Protein AF-A0AAD4XM62-F1 (afdb_monomer_lite)

InterPro domains:
  IPR032418 Ubiquitin-activating enzyme E1, FCCH domain [PF16190] (13-64)
  IPR042302 Ubiquitin-activating enzyme E1, FCCH domain superfamily [G3DSA:2.40.30.180] (3-65)

Organism: NCBI:txid357466

Foldseek 3Di:
DDKDWDDDPVDPPDPDPDPFDDFQTWIQDDDDDQQCVSRPRDTWTWDPGDPVDIDTPDDSVPGGD

Secondary structure (DSSP, 8-state):
-EEEEE--TT----TTS-----TT-EEEEES-SS-GGGGG---EEEES--SS--EESS--TT---

Sequence (65 aa):
MECSKKFDPCQKTHEDDGLEFQDKDLVVFSEVHGMTELNDGNPRKVKNAGPYSFELDVDTTNYGG

Structure (mmCIF, N/CA/C/O backbone):
data_AF-A0AAD4XM62-F1
#
_entry.id   AF-A0AAD4XM62-F1
#
loop_
_atom_site.group_PDB
_atom_site.id
_atom_site.type_symbol
_atom_site.label_atom_id
_atom_site.label_alt_id
_atom_site.label_comp_id
_atom_site.label_asym_id
_atom_site.label_entity_id
_atom_site.label_seq_id
_atom_site.pdbx_PDB_ins_code
_atom_site.Cartn_x
_atom_site.Cartn_y
_atom_site.Cartn_z
_atom_site.occupancy
_atom_site.B_iso_or_equiv
_atom_site.auth_seq_id
_atom_site.auth_comp_id
_atom_site.auth_asym_id
_atom_site.auth_atom_id
_atom_site.pdbx_PDB_model_num
ATOM 1 N N . MET A 1 1 ? 1.020 10.158 -1.182 1.00 66.00 1 MET A N 1
ATOM 2 C CA . MET A 1 1 ? 1.466 8.846 -0.683 1.00 66.00 1 MET A CA 1
ATOM 3 C C . MET A 1 1 ? 2.833 9.016 -0.068 1.00 66.00 1 MET A C 1
ATOM 5 O O . MET A 1 1 ? 3.833 9.047 -0.776 1.00 66.00 1 MET A O 1
ATOM 9 N N . GLU A 1 2 ? 2.841 9.178 1.245 1.00 75.00 2 GLU A N 1
ATOM 10 C CA . GLU A 1 2 ? 4.046 9.157 2.060 1.00 75.00 2 GLU A CA 1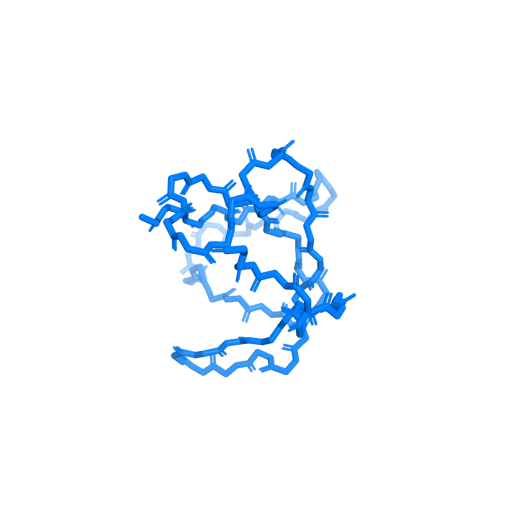
ATOM 11 C C . GLU A 1 2 ? 4.183 7.752 2.663 1.00 75.00 2 GLU A C 1
ATOM 13 O O . GLU A 1 2 ? 3.221 7.196 3.196 1.00 75.00 2 GLU A O 1
ATOM 18 N N . CYS A 1 3 ? 5.367 7.154 2.543 1.00 72.31 3 CYS A N 1
ATOM 19 C CA . CYS A 1 3 ? 5.701 5.874 3.159 1.00 72.31 3 CYS A CA 1
ATOM 20 C C . CYS A 1 3 ? 6.960 6.067 3.998 1.00 72.31 3 CYS A C 1
ATOM 22 O O . CYS A 1 3 ? 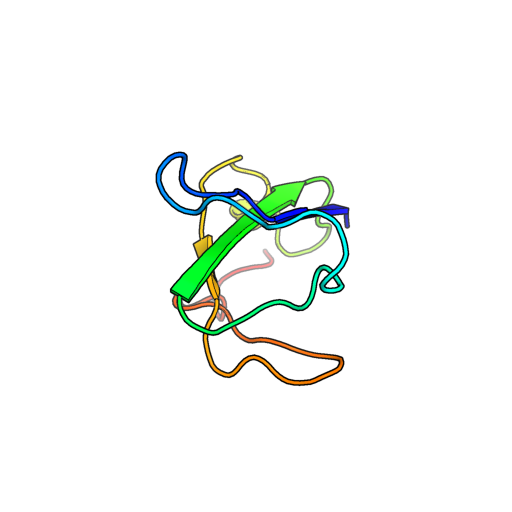8.010 6.426 3.468 1.00 72.31 3 CYS A O 1
ATOM 24 N N . SER A 1 4 ? 6.853 5.815 5.300 1.0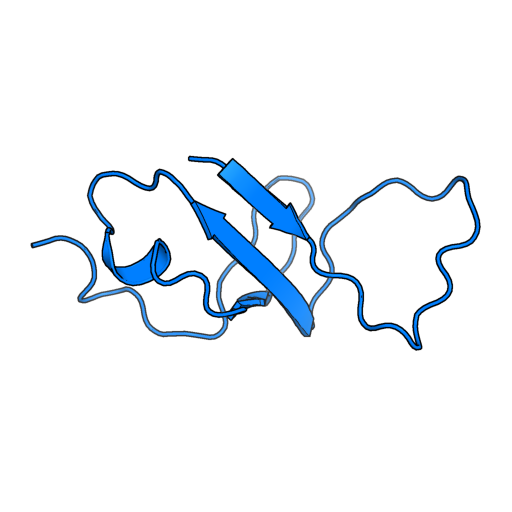0 76.69 4 SER A N 1
ATOM 25 C CA . SER A 1 4 ? 7.950 6.002 6.249 1.00 76.69 4 SER A CA 1
ATOM 26 C C . SER A 1 4 ? 8.387 4.666 6.843 1.00 76.69 4 SER A C 1
ATOM 28 O O . SER A 1 4 ? 7.564 3.923 7.387 1.00 76.69 4 SER A O 1
ATOM 30 N N . LYS A 1 5 ? 9.694 4.380 6.790 1.00 75.62 5 LYS A N 1
ATOM 31 C CA . LYS A 1 5 ? 10.301 3.228 7.472 1.00 75.62 5 LYS A CA 1
ATOM 32 C C . LYS A 1 5 ? 10.262 3.447 8.985 1.00 75.62 5 LYS A C 1
ATOM 34 O O . LYS A 1 5 ? 10.704 4.483 9.482 1.00 75.62 5 LYS A O 1
ATOM 39 N N . LYS A 1 6 ? 9.720 2.484 9.726 1.00 74.69 6 LYS A N 1
ATOM 40 C CA . LYS A 1 6 ? 9.779 2.443 11.187 1.00 74.69 6 LYS A CA 1
ATOM 41 C C . LYS A 1 6 ? 10.951 1.556 11.579 1.00 74.69 6 LYS A C 1
ATOM 43 O O . LYS A 1 6 ? 10.957 0.367 11.288 1.00 74.69 6 LYS A O 1
ATOM 48 N N . PHE A 1 7 ? 11.940 2.153 12.230 1.00 69.94 7 PHE A N 1
ATOM 49 C CA . PHE A 1 7 ? 13.062 1.413 12.784 1.00 69.94 7 PHE A CA 1
ATOM 50 C C . PHE A 1 7 ? 12.657 0.804 14.125 1.00 69.94 7 PHE A C 1
ATOM 52 O O . PHE A 1 7 ? 12.240 1.524 15.036 1.00 69.94 7 PHE A O 1
ATOM 59 N N . ASP A 1 8 ? 12.795 -0.513 14.254 1.00 62.31 8 ASP A N 1
ATOM 60 C CA . ASP A 1 8 ? 12.747 -1.172 15.552 1.00 62.31 8 ASP A CA 1
ATOM 61 C C . ASP A 1 8 ? 13.875 -0.622 16.444 1.00 62.31 8 ASP A C 1
ATOM 63 O O . ASP A 1 8 ? 15.027 -0.546 16.008 1.00 62.31 8 ASP A O 1
ATOM 67 N N . PRO A 1 9 ? 13.606 -0.273 17.716 1.00 56.50 9 PRO A N 1
ATOM 68 C CA . PRO A 1 9 ? 14.582 0.400 18.580 1.00 56.50 9 PRO A CA 1
ATOM 69 C C . PRO A 1 9 ? 15.834 -0.440 18.898 1.00 56.50 9 PRO A C 1
ATOM 71 O O . PRO A 1 9 ? 16.807 0.090 19.432 1.00 56.50 9 PRO A O 1
ATOM 74 N N . CYS A 1 10 ? 15.836 -1.741 18.580 1.00 53.47 10 CYS A N 1
ATOM 75 C CA . CYS A 1 10 ? 17.008 -2.608 18.728 1.00 53.47 10 CYS A CA 1
ATOM 76 C C . CYS A 1 10 ? 17.943 -2.578 17.500 1.00 53.47 10 CYS A C 1
ATOM 78 O O . CYS A 1 10 ? 19.114 -2.940 17.614 1.00 53.47 10 CYS A O 1
ATOM 80 N N . GLN A 1 11 ? 17.476 -2.107 16.339 1.00 53.72 11 GLN A N 1
ATOM 81 C CA . GLN A 1 11 ? 18.265 -2.073 15.111 1.00 53.72 11 GLN A CA 1
ATOM 82 C C . GLN A 1 11 ? 19.028 -0.745 15.041 1.00 53.72 11 GLN A C 1
ATOM 84 O O . GLN A 1 11 ? 18.563 0.258 14.509 1.00 53.72 11 GLN A O 1
ATOM 89 N N . LYS A 1 12 ? 20.214 -0.724 15.655 1.00 52.53 12 LYS A N 1
ATOM 90 C CA . LYS A 1 12 ? 21.179 0.374 15.528 1.00 52.53 12 LYS A CA 1
ATOM 91 C C . LYS A 1 12 ? 21.603 0.488 14.059 1.00 52.53 12 LYS A C 1
ATOM 93 O O . LYS A 1 12 ? 22.469 -0.262 13.619 1.00 52.53 12 LYS A O 1
ATOM 98 N N . THR A 1 13 ? 21.016 1.408 13.303 1.00 54.19 13 THR A N 1
ATOM 99 C CA . THR A 1 13 ? 21.562 1.822 12.006 1.00 54.19 13 THR A CA 1
ATOM 100 C C . THR A 1 13 ? 22.872 2.555 12.254 1.00 54.19 13 THR A C 1
ATOM 102 O O . THR A 1 13 ? 22.888 3.613 12.882 1.00 54.19 13 THR A O 1
ATOM 105 N N . HIS A 1 14 ? 23.979 1.954 11.822 1.00 55.41 14 HIS A N 1
ATOM 106 C CA . HIS A 1 14 ? 25.233 2.671 11.645 1.00 55.41 14 HIS A CA 1
ATOM 107 C C . HIS A 1 14 ? 24.992 3.743 10.572 1.00 55.41 14 HIS A C 1
ATOM 109 O O . HIS A 1 14 ? 24.371 3.463 9.548 1.00 55.41 14 HIS A O 1
ATOM 115 N N . GLU A 1 15 ? 25.367 4.983 10.862 1.00 56.09 15 GLU A N 1
ATOM 116 C CA . GLU A 1 15 ? 25.078 6.155 10.035 1.00 56.09 15 GLU A CA 1
ATOM 117 C C . GLU A 1 15 ? 25.928 6.139 8.748 1.00 56.09 15 GLU A C 1
ATOM 119 O O . GLU A 1 15 ? 26.959 6.793 8.737 1.00 56.09 15 GLU A O 1
ATOM 124 N N . ASP A 1 16 ? 25.553 5.370 7.715 1.00 57.22 16 ASP A N 1
ATOM 125 C CA . ASP A 1 16 ? 25.859 5.665 6.289 1.00 57.22 16 ASP A CA 1
ATOM 126 C C . ASP A 1 16 ? 25.228 4.673 5.283 1.00 57.22 16 ASP A C 1
ATOM 128 O O . ASP A 1 16 ? 25.245 4.926 4.081 1.00 57.22 16 ASP A O 1
ATOM 132 N N . ASP A 1 17 ? 24.656 3.543 5.713 1.00 53.62 17 ASP A N 1
ATOM 133 C CA . ASP A 1 17 ? 24.022 2.607 4.776 1.00 53.62 17 ASP A CA 1
ATOM 134 C C . ASP A 1 17 ? 22.621 3.107 4.389 1.00 53.62 17 ASP A C 1
ATOM 136 O O . ASP A 1 17 ? 21.740 3.276 5.239 1.00 53.62 17 ASP A O 1
ATOM 140 N N . GLY A 1 18 ? 22.437 3.390 3.096 1.00 60.34 18 GLY A N 1
ATOM 141 C CA . GLY A 1 18 ? 21.219 3.949 2.511 1.00 60.34 18 GLY A CA 1
ATOM 142 C C . GLY A 1 18 ? 19.935 3.285 3.014 1.00 60.34 18 GLY A C 1
ATOM 143 O O . GLY A 1 18 ? 19.891 2.087 3.289 1.00 60.34 18 GLY A O 1
ATOM 144 N N . LEU A 1 19 ? 18.868 4.083 3.142 1.00 65.94 19 LEU A N 1
ATOM 145 C CA . LEU A 1 19 ? 17.544 3.647 3.601 1.00 65.94 19 LEU A CA 1
ATOM 146 C C . LEU A 1 19 ? 16.842 2.747 2.564 1.00 65.94 19 LEU A C 1
ATOM 148 O O . LEU A 1 19 ? 15.773 3.079 2.057 1.00 65.94 19 LEU A O 1
ATOM 152 N N . GLU A 1 20 ? 17.435 1.606 2.236 1.00 76.50 20 GLU A N 1
ATOM 153 C CA . GLU A 1 20 ? 16.794 0.566 1.446 1.00 76.50 20 GLU A CA 1
ATOM 154 C C . GLU A 1 20 ? 15.818 -0.218 2.335 1.00 76.50 20 GLU A C 1
ATOM 156 O O . GLU A 1 20 ? 16.074 -0.487 3.520 1.00 76.50 20 GLU A O 1
ATOM 161 N N . PHE A 1 21 ? 14.659 -0.552 1.768 1.00 83.25 21 PHE A N 1
ATOM 162 C CA . PHE A 1 21 ? 13.712 -1.456 2.407 1.00 83.25 21 PHE A CA 1
ATOM 163 C C . PHE A 1 21 ? 14.215 -2.889 2.263 1.00 83.25 21 PHE A C 1
ATOM 165 O O . PHE A 1 21 ? 14.686 -3.298 1.206 1.00 83.25 21 PHE A O 1
ATOM 172 N N . GLN A 1 22 ? 14.093 -3.650 3.337 1.00 86.38 22 GLN A N 1
ATOM 173 C CA . GLN A 1 22 ? 14.436 -5.055 3.424 1.00 86.38 22 GLN A CA 1
ATOM 174 C C . GLN A 1 22 ? 13.199 -5.843 3.838 1.00 86.38 22 GLN A C 1
ATOM 176 O O . GLN A 1 22 ? 12.276 -5.329 4.479 1.00 86.38 22 GLN A O 1
ATOM 181 N N . ASP A 1 23 ? 13.186 -7.126 3.495 1.00 86.75 23 ASP A N 1
ATOM 182 C CA . ASP A 1 23 ? 12.195 -8.049 4.022 1.00 86.75 23 ASP A CA 1
ATOM 183 C C . ASP A 1 23 ? 12.144 -7.976 5.549 1.00 86.75 23 ASP A C 1
ATOM 185 O O . ASP A 1 23 ? 13.171 -8.008 6.229 1.00 86.75 23 ASP A O 1
ATOM 189 N N . LYS A 1 24 ? 10.918 -7.964 6.081 1.00 87.38 24 LYS A N 1
ATOM 190 C CA . LYS A 1 24 ? 10.584 -7.823 7.506 1.00 87.38 24 LYS A CA 1
ATOM 191 C C . LYS A 1 24 ? 10.666 -6.405 8.071 1.00 87.38 24 LYS A C 1
ATOM 193 O O . LYS A 1 24 ? 10.280 -6.249 9.229 1.00 87.38 24 LYS A O 1
ATOM 198 N N . ASP A 1 25 ? 11.059 -5.401 7.288 1.00 89.56 25 ASP A N 1
ATOM 199 C CA . ASP A 1 25 ? 10.924 -4.006 7.713 1.00 89.56 25 ASP A CA 1
ATOM 200 C C . ASP A 1 25 ? 9.462 -3.645 7.980 1.00 89.56 25 ASP A C 1
ATOM 202 O O . ASP A 1 25 ? 8.543 -4.133 7.316 1.00 89.56 25 ASP A O 1
ATOM 206 N N . LEU A 1 26 ? 9.258 -2.746 8.939 1.00 89.62 26 LEU A N 1
ATOM 207 C CA . LEU A 1 26 ? 7.957 -2.172 9.246 1.00 89.62 26 LEU A CA 1
ATOM 208 C C . LEU A 1 26 ? 7.827 -0.799 8.590 1.00 89.62 26 LEU A C 1
ATOM 210 O O . LEU A 1 26 ? 8.672 0.077 8.765 1.00 89.62 26 LEU A O 1
ATOM 214 N N . VAL A 1 27 ? 6.737 -0.591 7.859 1.00 90.31 27 VAL A N 1
ATOM 215 C CA . VAL A 1 27 ? 6.432 0.678 7.194 1.00 90.31 27 VAL A CA 1
ATOM 216 C C . VAL A 1 27 ? 5.056 1.182 7.591 1.00 90.31 27 VAL A C 1
ATOM 218 O O . VAL A 1 27 ? 4.135 0.400 7.819 1.00 90.31 27 VAL A O 1
ATOM 221 N N . VAL A 1 28 ? 4.917 2.500 7.686 1.00 91.69 28 VAL A N 1
ATOM 222 C CA . VAL A 1 28 ? 3.628 3.163 7.909 1.00 91.69 28 VAL A CA 1
ATOM 223 C C . VAL A 1 28 ? 3.336 4.054 6.715 1.00 91.69 28 VAL A C 1
ATOM 225 O O . VAL A 1 28 ? 4.220 4.775 6.245 1.00 91.69 28 VAL A O 1
ATOM 228 N N . PHE A 1 29 ? 2.094 3.992 6.245 1.00 90.56 29 PHE A N 1
ATOM 229 C CA . PHE A 1 29 ? 1.609 4.793 5.134 1.00 90.56 29 PHE A CA 1
ATOM 230 C C . PHE A 1 29 ? 0.724 5.929 5.629 1.00 90.56 29 PHE A C 1
ATOM 232 O O . PHE A 1 29 ? -0.071 5.758 6.555 1.00 90.56 29 PHE A O 1
ATOM 239 N N . SER A 1 30 ? 0.843 7.058 4.941 1.00 90.69 30 SER A N 1
ATOM 240 C CA . SER A 1 30 ? 0.001 8.235 5.112 1.00 90.69 30 SER A CA 1
ATOM 241 C C . SER A 1 30 ? -0.355 8.802 3.736 1.00 90.69 30 SER A C 1
ATOM 243 O O . SER A 1 30 ? 0.401 8.666 2.765 1.00 90.69 30 SER A O 1
ATOM 245 N N . GLU A 1 31 ? -1.512 9.457 3.638 1.00 91.00 31 GLU A N 1
ATOM 246 C CA . GLU A 1 31 ? -1.949 10.161 2.421 1.00 91.00 31 GLU A CA 1
ATOM 247 C C . GLU A 1 31 ? -1.983 9.260 1.167 1.00 91.00 31 GLU A C 1
ATOM 249 O O . GLU A 1 31 ? -1.569 9.636 0.061 1.00 91.00 31 GLU A O 1
ATOM 254 N N . VAL A 1 32 ? -2.438 8.021 1.348 1.00 90.25 32 VAL A N 1
ATOM 255 C CA . VAL A 1 32 ? -2.752 7.074 0.280 1.00 90.25 32 VAL A CA 1
ATOM 256 C C . VAL A 1 32 ? -4.171 7.341 -0.208 1.00 90.25 32 VAL A C 1
ATOM 258 O O . VAL A 1 32 ? -5.133 7.256 0.555 1.00 90.25 32 VAL A O 1
ATOM 261 N N . HIS A 1 33 ? -4.312 7.651 -1.492 1.00 88.44 33 HIS A N 1
ATOM 262 C CA . HIS A 1 33 ? -5.612 7.778 -2.150 1.00 88.44 33 HIS A CA 1
ATOM 263 C C . HIS A 1 33 ? -5.952 6.467 -2.869 1.00 88.44 33 HIS A C 1
ATOM 265 O O . HIS A 1 33 ? -5.065 5.827 -3.427 1.00 88.44 33 HIS A O 1
ATOM 271 N N . GLY A 1 34 ? -7.223 6.057 -2.842 1.00 87.81 34 GLY A N 1
ATOM 272 C CA . GLY A 1 34 ? -7.687 4.813 -3.472 1.00 87.81 34 GLY A CA 1
ATOM 273 C C . GLY A 1 34 ? -7.382 3.526 -2.694 1.00 87.81 34 GLY A C 1
ATOM 274 O O . GLY A 1 34 ? -7.872 2.483 -3.080 1.00 87.81 34 GLY A O 1
ATOM 275 N N . MET A 1 35 ? -6.620 3.581 -1.597 1.00 89.38 35 MET A N 1
ATOM 276 C CA . MET A 1 35 ? -6.433 2.486 -0.628 1.00 89.38 35 MET A CA 1
ATOM 277 C C . MET A 1 35 ? -6.343 3.088 0.778 1.00 89.38 35 MET A C 1
ATOM 279 O O . MET A 1 35 ? -5.299 3.068 1.434 1.00 89.38 35 MET A O 1
ATOM 283 N N . THR A 1 36 ? -7.428 3.731 1.206 1.00 90.81 36 THR A N 1
ATOM 284 C CA . THR A 1 36 ? -7.467 4.541 2.432 1.00 90.81 36 THR A CA 1
ATOM 285 C C . THR A 1 36 ? -7.195 3.748 3.706 1.00 90.81 36 THR A C 1
ATOM 287 O O . THR A 1 36 ? -6.718 4.310 4.685 1.00 90.81 36 THR A O 1
ATOM 290 N N . GLU A 1 37 ? -7.415 2.439 3.670 1.00 90.69 37 GLU A N 1
ATOM 291 C CA . GLU A 1 37 ? -7.161 1.477 4.738 1.00 90.69 37 GLU A CA 1
ATOM 292 C C . GLU A 1 37 ? -5.676 1.416 5.119 1.00 90.69 37 GLU A C 1
ATOM 294 O O . GLU A 1 37 ? -5.321 1.025 6.232 1.00 90.69 37 GLU A O 1
ATOM 299 N N . LEU A 1 38 ? -4.781 1.833 4.219 1.00 91.62 38 LEU A N 1
ATOM 300 C CA . LEU A 1 38 ? -3.358 1.962 4.520 1.00 91.62 38 LEU A CA 1
ATOM 301 C C . LEU A 1 38 ? -3.048 3.174 5.418 1.00 91.62 38 LEU A C 1
ATOM 303 O O . LEU A 1 38 ? -2.042 3.134 6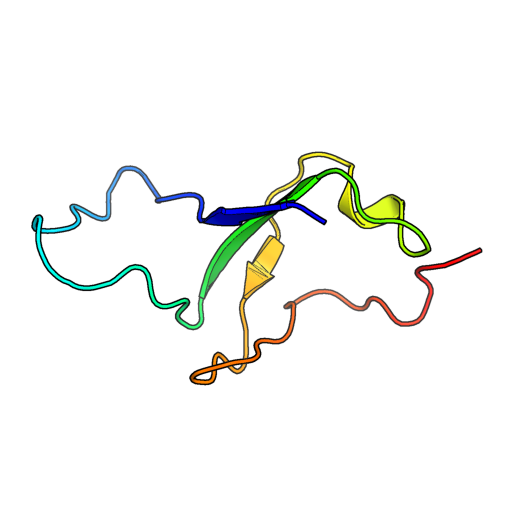.119 1.00 91.62 38 LEU A O 1
ATOM 307 N N . ASN A 1 39 ? -3.917 4.191 5.470 1.00 91.19 39 ASN A N 1
ATOM 308 C CA . ASN A 1 39 ? -3.717 5.431 6.239 1.00 91.19 39 ASN A CA 1
ATOM 309 C C . ASN A 1 39 ? -4.038 5.310 7.737 1.00 91.19 39 ASN A C 1
ATOM 311 O O . ASN A 1 39 ? -4.117 6.315 8.437 1.00 91.19 39 ASN A O 1
ATOM 315 N N . ASP A 1 40 ? -4.244 4.097 8.241 1.00 90.56 40 ASP A N 1
ATOM 316 C CA . ASP A 1 40 ? -4.643 3.834 9.628 1.00 90.56 40 ASP A CA 1
ATOM 317 C C . ASP A 1 40 ? -3.486 4.022 10.640 1.00 90.56 40 ASP A C 1
ATOM 319 O O . ASP A 1 40 ? -3.641 3.823 11.840 1.00 90.56 40 ASP A O 1
ATOM 323 N N . GLY A 1 41 ? -2.285 4.382 10.169 1.00 89.81 41 GLY A N 1
ATOM 324 C CA . GLY A 1 41 ? -1.099 4.578 11.012 1.00 89.81 41 GLY A CA 1
ATOM 325 C C . GLY A 1 41 ? -0.485 3.280 11.553 1.00 89.81 41 GLY A C 1
ATOM 326 O O . GLY A 1 41 ? 0.568 3.314 12.194 1.00 89.81 41 GLY A O 1
ATOM 327 N N . ASN A 1 42 ? -1.110 2.135 11.273 1.00 91.56 42 ASN A N 1
ATOM 328 C CA . ASN A 1 42 ? -0.639 0.824 11.692 1.00 91.56 42 ASN A CA 1
ATOM 329 C C . ASN A 1 42 ? 0.586 0.366 10.872 1.00 91.56 42 ASN A C 1
ATOM 331 O O . ASN A 1 42 ? 0.550 0.419 9.638 1.00 91.56 42 ASN A O 1
ATOM 335 N N . PRO A 1 43 ? 1.668 -0.104 11.528 1.00 92.19 43 PRO A N 1
ATOM 336 C CA . PRO A 1 43 ? 2.862 -0.589 10.847 1.00 92.19 43 PRO A CA 1
ATOM 337 C C . PRO A 1 43 ? 2.586 -1.903 10.114 1.00 92.19 43 PRO A C 1
ATOM 339 O O . PRO A 1 43 ? 2.028 -2.847 10.673 1.00 92.19 43 PRO A O 1
ATOM 342 N N . ARG A 1 44 ? 3.009 -1.973 8.853 1.00 92.81 44 ARG A N 1
ATOM 343 C CA . ARG A 1 44 ? 2.833 -3.124 7.963 1.00 92.81 44 ARG A CA 1
ATOM 344 C C . ARG A 1 44 ? 4.195 -3.677 7.583 1.00 92.81 44 ARG A C 1
ATOM 346 O O . ARG A 1 44 ? 5.130 -2.918 7.345 1.00 92.81 44 ARG A O 1
ATOM 353 N N . LYS A 1 45 ? 4.307 -5.002 7.546 1.00 93.12 45 LYS A N 1
ATOM 354 C CA . LYS A 1 45 ? 5.561 -5.681 7.230 1.00 93.12 45 LYS A CA 1
ATOM 355 C C . LYS A 1 45 ? 5.790 -5.725 5.721 1.00 93.12 45 LYS A C 1
ATOM 357 O O . LYS A 1 45 ? 4.872 -6.050 4.969 1.00 93.12 45 LYS A O 1
ATOM 362 N N . VAL A 1 46 ? 7.015 -5.435 5.307 1.00 92.25 46 VAL A N 1
ATOM 363 C CA . VAL A 1 46 ? 7.486 -5.550 3.926 1.00 92.25 46 VAL A CA 1
ATOM 364 C C . VAL A 1 46 ? 7.912 -6.989 3.611 1.00 92.25 46 VAL A C 1
ATOM 366 O O . VAL A 1 46 ? 8.551 -7.647 4.437 1.00 92.25 46 VAL A O 1
ATOM 369 N N . LYS A 1 47 ? 7.587 -7.460 2.404 1.00 93.44 47 LYS A N 1
ATOM 370 C CA . LYS A 1 47 ? 8.078 -8.706 1.801 1.00 93.44 47 LYS A CA 1
ATOM 371 C C . LYS A 1 47 ? 8.505 -8.478 0.347 1.00 93.44 47 LYS A C 1
ATOM 373 O O . LYS A 1 47 ? 8.035 -7.535 -0.288 1.00 93.44 47 LYS A O 1
ATOM 378 N N . ASN A 1 48 ? 9.345 -9.360 -0.186 1.00 91.75 48 ASN A N 1
ATOM 379 C CA . ASN A 1 48 ? 9.844 -9.319 -1.562 1.00 91.75 48 ASN A CA 1
ATOM 380 C C . ASN A 1 48 ? 10.419 -7.935 -1.916 1.00 91.75 48 ASN A C 1
ATOM 382 O O . ASN A 1 48 ? 10.062 -7.337 -2.934 1.00 91.75 48 ASN A O 1
ATOM 386 N N . ALA A 1 49 ? 11.265 -7.395 -1.032 1.00 90.56 49 ALA A N 1
ATOM 387 C CA . ALA A 1 49 ? 11.855 -6.081 -1.237 1.00 90.56 49 ALA A CA 1
ATOM 388 C C . ALA A 1 49 ? 12.851 -6.128 -2.407 1.00 90.56 49 ALA A C 1
ATOM 390 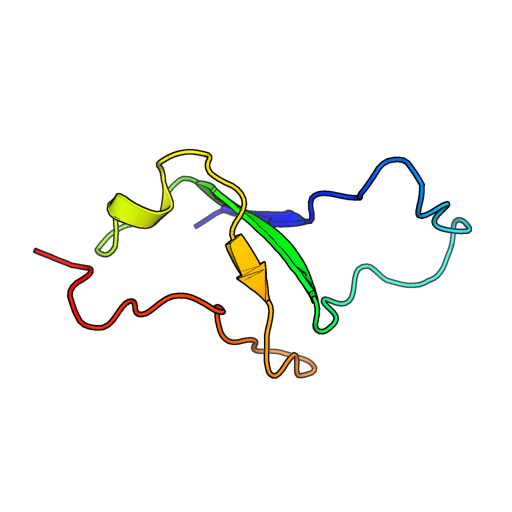O O . ALA A 1 49 ? 13.801 -6.909 -2.422 1.00 90.56 49 ALA A O 1
ATOM 391 N N . GLY A 1 50 ? 12.608 -5.290 -3.406 1.00 86.75 50 GLY A N 1
ATOM 392 C CA . GLY A 1 50 ? 13.479 -5.050 -4.543 1.00 86.75 50 GLY A CA 1
ATOM 393 C C . GLY A 1 50 ? 13.975 -3.601 -4.565 1.00 86.75 50 GLY A C 1
ATOM 394 O O . GLY A 1 50 ? 13.529 -2.772 -3.773 1.00 86.75 50 GLY A O 1
ATOM 395 N N . PRO A 1 51 ? 14.855 -3.253 -5.518 1.00 83.50 51 PRO A N 1
ATOM 396 C CA . PRO A 1 51 ? 15.504 -1.939 -5.563 1.00 83.50 51 PRO A CA 1
ATOM 397 C C . PRO A 1 51 ? 14.533 -0.762 -5.762 1.00 83.50 51 PRO A C 1
ATOM 399 O O . PRO A 1 51 ? 14.853 0.365 -5.398 1.00 83.50 51 PRO A O 1
ATOM 402 N N . TYR A 1 52 ? 13.345 -1.002 -6.334 1.00 82.25 52 TYR A N 1
ATOM 403 C CA . TYR A 1 52 ? 12.346 0.043 -6.618 1.00 82.25 52 TYR A CA 1
ATOM 404 C C . TYR A 1 52 ? 10.918 -0.331 -6.210 1.00 82.25 52 TYR A C 1
ATOM 406 O O . TYR A 1 52 ? 9.983 0.430 -6.453 1.00 82.25 52 TYR A O 1
ATOM 414 N N . SER A 1 53 ? 10.720 -1.518 -5.646 1.00 88.25 53 SER A N 1
ATOM 415 C CA . SER A 1 53 ? 9.394 -2.045 -5.344 1.00 88.25 53 SER A CA 1
ATOM 416 C C . SER A 1 53 ? 9.469 -2.974 -4.156 1.00 88.25 53 SER A C 1
ATOM 418 O O . SER A 1 53 ? 10.477 -3.634 -3.943 1.00 88.25 53 SER A O 1
ATOM 420 N N . PHE A 1 54 ? 8.373 -3.084 -3.433 1.00 91.38 54 PHE A N 1
ATOM 421 C CA . PHE A 1 54 ? 8.207 -4.081 -2.397 1.00 91.38 54 PHE A CA 1
ATOM 422 C C . PHE A 1 54 ? 6.738 -4.476 -2.328 1.00 91.38 54 PHE A C 1
ATOM 424 O O . PHE A 1 54 ? 5.866 -3.770 -2.837 1.00 91.38 54 PHE A O 1
ATOM 4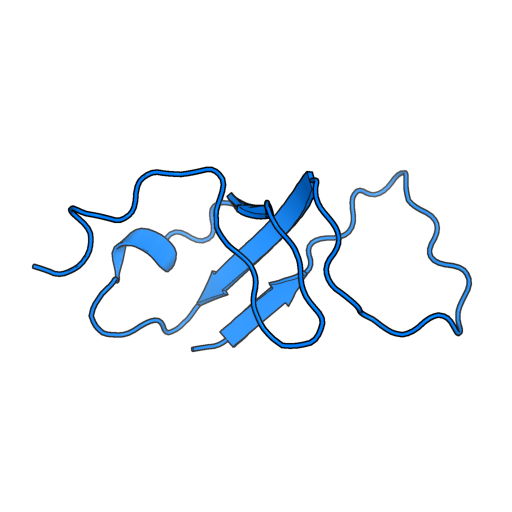31 N N . GLU A 1 55 ? 6.465 -5.597 -1.683 1.00 92.62 55 GLU A N 1
ATOM 432 C CA . GLU A 1 55 ? 5.115 -6.055 -1.403 1.00 92.62 55 GLU A CA 1
ATOM 433 C C . GLU A 1 55 ? 4.837 -5.957 0.097 1.00 92.62 55 GLU A C 1
ATOM 435 O O . GLU A 1 55 ? 5.746 -5.944 0.929 1.00 92.62 55 GLU A O 1
ATOM 440 N N . LEU A 1 56 ? 3.561 -5.892 0.466 1.00 92.44 56 LEU A N 1
ATOM 441 C CA . LEU A 1 56 ? 3.160 -5.947 1.865 1.00 92.44 56 LEU A CA 1
ATOM 442 C C . LEU A 1 56 ? 2.801 -7.380 2.258 1.00 92.44 56 LEU A C 1
ATOM 444 O O . LEU A 1 56 ? 2.178 -8.125 1.500 1.00 92.44 56 LEU A O 1
ATOM 448 N N . ASP A 1 57 ? 3.138 -7.759 3.486 1.00 94.06 57 ASP A N 1
ATOM 449 C CA . ASP A 1 57 ? 2.706 -9.008 4.122 1.00 94.06 57 ASP A CA 1
ATOM 450 C C . ASP A 1 57 ? 1.251 -8.916 4.625 1.00 94.06 57 ASP A C 1
ATOM 452 O O . ASP A 1 57 ? 0.905 -9.343 5.720 1.00 94.06 57 ASP A O 1
ATOM 456 N N . VAL A 1 58 ? 0.387 -8.272 3.845 1.00 90.62 58 VAL A N 1
ATOM 457 C CA . VAL A 1 58 ? -1.049 -8.146 4.093 1.00 90.62 58 VAL A CA 1
ATOM 458 C C . VAL A 1 58 ? -1.764 -8.196 2.753 1.00 90.62 58 VAL A C 1
ATOM 460 O O . VAL A 1 58 ? -1.277 -7.641 1.768 1.00 90.62 58 VAL A O 1
ATOM 463 N N . ASP A 1 59 ? -2.904 -8.878 2.707 1.00 89.88 59 ASP A N 1
ATOM 464 C CA . ASP A 1 59 ? -3.742 -8.895 1.514 1.00 89.88 59 ASP A CA 1
ATOM 465 C C . ASP A 1 59 ? -4.398 -7.523 1.322 1.00 89.88 59 ASP A C 1
ATOM 467 O O . ASP A 1 59 ? -5.155 -7.060 2.178 1.00 89.88 59 ASP A O 1
ATOM 471 N N . THR A 1 60 ? -4.078 -6.860 0.212 1.00 89.06 60 THR A N 1
ATOM 472 C CA . THR A 1 60 ? -4.648 -5.556 -0.156 1.00 89.06 60 THR A CA 1
ATOM 473 C C . THR A 1 60 ? -5.622 -5.661 -1.328 1.00 89.06 60 THR A C 1
ATOM 475 O O . THR A 1 60 ? -6.028 -4.636 -1.862 1.00 89.06 60 THR A O 1
ATOM 478 N N . THR A 1 61 ? -6.008 -6.871 -1.763 1.00 88.94 61 THR A N 1
ATOM 479 C CA . THR A 1 61 ? -6.894 -7.066 -2.928 1.00 88.94 61 THR A CA 1
ATOM 480 C C . THR A 1 61 ? -8.264 -6.415 -2.740 1.00 88.94 61 THR A C 1
ATOM 482 O O . THR A 1 61 ? -8.880 -6.001 -3.716 1.00 88.94 61 THR A O 1
ATOM 485 N N . ASN A 1 62 ? -8.725 -6.289 -1.494 1.00 86.25 62 ASN A N 1
ATOM 486 C CA . ASN A 1 62 ? -9.995 -5.642 -1.158 1.00 86.25 62 ASN A CA 1
ATOM 487 C C . ASN A 1 62 ? -9.848 -4.161 -0.779 1.00 86.25 62 ASN A C 1
ATOM 489 O O . ASN A 1 62 ? -10.827 -3.564 -0.339 1.00 86.25 62 ASN A O 1
ATOM 493 N N . TYR A 1 63 ? -8.650 -3.577 -0.898 1.00 87.19 63 TYR A N 1
ATOM 494 C CA . TYR A 1 63 ? -8.458 -2.159 -0.608 1.00 87.19 63 TYR A CA 1
ATOM 495 C C . TYR A 1 63 ? -8.817 -1.323 -1.833 1.00 87.19 63 TYR A C 1
ATOM 497 O O . TYR A 1 63 ? -8.344 -1.604 -2.932 1.00 87.19 63 TYR A O 1
ATOM 505 N N . GLY A 1 64 ? -9.625 -0.284 -1.630 1.00 71.56 64 GLY A N 1
ATOM 506 C CA . GLY A 1 64 ? -10.060 0.615 -2.704 1.00 71.56 64 GLY A CA 1
ATOM 507 C C . GLY A 1 64 ? -11.521 0.467 -3.087 1.00 71.56 64 GLY A C 1
ATOM 508 O O . GLY A 1 64 ? -11.848 -0.039 -4.160 1.00 71.56 64 GLY A O 1
ATOM 509 N N . GLY A 1 65 ? -12.377 0.936 -2.175 1.00 59.53 65 GLY A N 1
ATOM 510 C CA . GLY A 1 65 ? -13.805 1.131 -2.427 1.00 59.53 65 GLY A CA 1
ATOM 511 C C . GLY A 1 65 ? -14.118 2.131 -3.534 1.00 59.53 65 GLY A C 1
ATOM 512 O O . GLY A 1 65 ? -13.225 2.918 -3.927 1.00 59.53 65 GLY A O 1
#

Radius of gyration: 12.66 Å; chains: 1; bounding box: 40×20×25 Å

pLDDT: mean 80.89, std 13.55, range [52.53, 94.06]